Protein AF-A0A6A2EX85-F1 (afdb_monomer_lite)

pLDDT: mean 76.16, std 16.13, range [35.78, 94.38]

Foldseek 3Di:
DPDDVVVVVVVVVQLQQFQKKKWFAFPDCPPPPPPDRIDIDGFGNVLVVVPCSSVVVSVCCDVPVCFPGTQKMWMARSPVRHTDAIWGDPPPGGDGDD

Secondary structure (DSSP, 8-state):
----HHHHHHHHHHHHH-SEEEEEEES--TTSPTT---EEEE--HHHHTTSTHHHHHHHHIIIIITTTTEEEEEEEETTT--EEEEEEE-SSSEEE--

Sequence (98 aa):
MKQNPNFIRQQQDYKAHAKFKLIIYFKDKAHLPEGMQHTTLFSCEYRDWKGDTGLYALKRLVTGRFKGTFLTALIYDNQTEVLLHKWVFNGVTDEKRV

Radius of gyration: 14.41 Å; chains: 1; bounding box: 36×26×41 Å

Structure (mmCIF, N/CA/C/O backbone):
data_AF-A0A6A2EX85-F1
#
_entry.id   AF-A0A6A2EX85-F1
#
loop_
_atom_site.group_PDB
_atom_site.id
_atom_site.type_symbol
_atom_site.label_atom_id
_atom_site.label_alt_id
_atom_site.label_comp_id
_atom_site.label_asym_id
_atom_site.label_entity_id
_atom_site.label_seq_id
_atom_site.pdbx_PDB_ins_code
_atom_site.Cartn_x
_atom_site.Cartn_y
_atom_site.Cartn_z
_atom_site.occupancy
_atom_site.B_iso_or_equiv
_atom_site.auth_seq_id
_atom_site.auth_comp_id
_atom_site.auth_asym_id
_atom_site.auth_atom_id
_atom_site.pdbx_PDB_model_num
ATOM 1 N N . MET A 1 1 ? 25.404 -5.632 11.253 1.00 35.78 1 MET A N 1
ATOM 2 C CA . MET A 1 1 ? 24.510 -4.720 12.004 1.00 35.78 1 MET A CA 1
ATOM 3 C C . MET A 1 1 ? 23.689 -5.551 12.983 1.00 35.78 1 MET A C 1
ATOM 5 O O . MET A 1 1 ? 22.942 -6.407 12.529 1.00 35.78 1 MET A O 1
ATOM 9 N N . LYS A 1 2 ? 23.860 -5.380 14.303 1.00 41.75 2 LYS A N 1
ATOM 10 C CA . LYS A 1 2 ? 23.015 -6.062 15.301 1.00 41.75 2 LYS A CA 1
ATOM 11 C C . LYS A 1 2 ? 21.630 -5.412 15.276 1.00 41.75 2 LYS A C 1
ATOM 13 O O . LYS A 1 2 ? 21.493 -4.263 15.682 1.00 41.75 2 LYS A O 1
ATOM 18 N N . GLN A 1 3 ? 20.630 -6.119 14.758 1.00 43.16 3 GLN A N 1
ATOM 19 C CA . GLN A 1 3 ? 19.243 -5.671 14.831 1.00 43.16 3 GLN A CA 1
ATOM 20 C C . GLN A 1 3 ? 18.791 -5.711 16.297 1.00 43.16 3 GLN A C 1
ATOM 22 O O . GLN A 1 3 ? 18.882 -6.748 16.950 1.00 43.16 3 GLN A O 1
ATOM 27 N N . ASN A 1 4 ? 18.371 -4.565 16.835 1.00 46.12 4 ASN A N 1
ATOM 28 C CA . ASN A 1 4 ? 17.924 -4.449 18.219 1.00 46.12 4 ASN A CA 1
ATOM 29 C C . ASN A 1 4 ? 16.575 -5.184 18.378 1.00 46.12 4 ASN A C 1
ATOM 31 O O . ASN A 1 4 ? 15.597 -4.774 17.746 1.00 46.12 4 ASN A O 1
ATOM 35 N N . PRO A 1 5 ? 16.485 -6.244 19.200 1.00 48.72 5 PRO A N 1
ATOM 36 C CA . PRO A 1 5 ? 15.270 -7.051 19.317 1.00 48.72 5 PRO A CA 1
ATOM 37 C C . PRO A 1 5 ? 14.065 -6.248 19.828 1.00 48.72 5 PRO A C 1
ATOM 39 O O . PRO A 1 5 ? 12.941 -6.512 19.412 1.00 48.72 5 PRO A O 1
ATOM 42 N N . ASN A 1 6 ? 14.285 -5.208 20.640 1.00 48.50 6 ASN A N 1
ATOM 43 C CA . ASN A 1 6 ? 13.212 -4.323 21.108 1.00 48.50 6 ASN A CA 1
ATOM 44 C C . ASN A 1 6 ? 12.639 -3.447 19.984 1.00 48.50 6 ASN A C 1
ATOM 46 O O . ASN A 1 6 ? 11.441 -3.183 19.955 1.00 48.50 6 ASN A O 1
ATOM 50 N N . PHE A 1 7 ? 13.480 -3.042 19.030 1.00 48.47 7 PHE A N 1
ATOM 51 C CA . PHE A 1 7 ? 13.051 -2.274 17.861 1.00 48.47 7 PHE A CA 1
ATOM 52 C C . PHE A 1 7 ? 12.227 -3.133 16.892 1.00 48.47 7 PHE A C 1
ATOM 54 O O . PHE A 1 7 ? 11.224 -2.671 16.355 1.00 48.47 7 PHE A O 1
ATOM 61 N N . ILE A 1 8 ? 12.610 -4.404 16.712 1.00 47.22 8 ILE A N 1
ATOM 62 C CA . ILE A 1 8 ? 11.849 -5.361 15.894 1.00 47.22 8 ILE A CA 1
ATOM 63 C C . ILE A 1 8 ? 10.475 -5.633 16.514 1.00 47.22 8 ILE A C 1
ATOM 65 O O . ILE A 1 8 ? 9.478 -5.629 15.795 1.00 47.22 8 ILE A O 1
ATOM 69 N N . ARG A 1 9 ? 10.410 -5.828 17.838 1.00 45.53 9 ARG A N 1
ATOM 70 C CA . ARG A 1 9 ? 9.155 -6.095 18.555 1.00 45.53 9 ARG A CA 1
ATOM 71 C C . ARG A 1 9 ? 8.175 -4.924 18.448 1.00 45.53 9 ARG A C 1
ATOM 73 O O . ARG A 1 9 ? 7.054 -5.113 17.998 1.00 45.53 9 ARG A O 1
ATOM 80 N N . GLN A 1 10 ? 8.644 -3.700 18.705 1.00 51.34 10 GLN A N 1
ATOM 81 C CA . GLN A 1 10 ? 7.828 -2.488 18.553 1.00 51.34 10 GLN A CA 1
ATOM 82 C C . GLN A 1 10 ? 7.348 -2.268 17.111 1.00 51.34 10 GLN A C 1
ATOM 84 O O . GLN A 1 10 ? 6.218 -1.836 16.904 1.00 51.34 10 GLN A O 1
ATOM 89 N N . GLN A 1 11 ? 8.172 -2.592 16.105 1.00 49.91 11 GLN A N 1
ATOM 90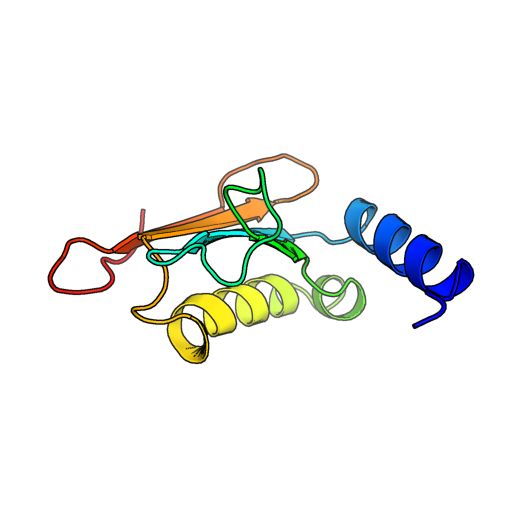 C CA . GLN A 1 11 ? 7.745 -2.550 14.703 1.00 49.91 11 GLN A CA 1
ATOM 91 C C . GLN A 1 11 ? 6.717 -3.622 14.343 1.00 49.91 11 GLN A C 1
ATOM 93 O O . GLN A 1 11 ? 5.992 -3.421 13.375 1.00 49.91 11 GLN A O 1
ATOM 98 N N . GLN A 1 12 ? 6.687 -4.766 15.030 1.00 52.41 12 GLN A N 1
ATOM 99 C CA . GLN A 1 12 ? 5.685 -5.809 14.805 1.00 52.41 12 GLN A CA 1
ATOM 100 C C . GLN A 1 12 ? 4.356 -5.460 15.480 1.00 52.41 12 GLN A C 1
ATOM 102 O O . GLN A 1 12 ? 3.323 -5.586 14.828 1.00 52.41 12 GLN A O 1
ATOM 107 N N . ASP A 1 13 ? 4.385 -4.931 16.704 1.00 56.09 13 ASP A N 1
ATOM 108 C CA . ASP A 1 13 ? 3.180 -4.513 17.433 1.00 56.09 13 ASP A CA 1
ATOM 109 C C . ASP A 1 13 ? 2.462 -3.347 16.725 1.00 56.09 13 ASP A C 1
ATOM 111 O O . ASP A 1 13 ? 1.240 -3.368 16.572 1.00 56.09 13 ASP A O 1
ATOM 115 N N . TYR A 1 14 ? 3.220 -2.402 16.148 1.00 56.88 14 TYR A N 1
ATOM 116 C CA . TYR A 1 14 ? 2.670 -1.294 15.346 1.00 56.88 14 TYR A CA 1
ATOM 117 C C . TYR A 1 14 ? 1.839 -1.757 14.134 1.00 56.88 14 TYR A C 1
ATOM 119 O O . TYR A 1 14 ? 0.982 -1.028 13.633 1.00 56.88 14 TYR A O 1
ATOM 127 N N . LYS A 1 15 ? 2.096 -2.969 13.618 1.00 65.38 15 LYS A N 1
ATOM 128 C CA . LYS A 1 15 ? 1.386 -3.508 12.444 1.00 65.38 15 LYS A CA 1
ATOM 129 C C . LYS A 1 15 ? -0.033 -3.951 12.778 1.00 65.38 15 LYS A C 1
ATOM 131 O O . LYS A 1 15 ? -0.877 -3.928 11.888 1.00 65.38 15 LYS A O 1
ATOM 136 N N . ALA A 1 16 ? -0.290 -4.370 14.017 1.00 65.12 16 ALA A N 1
ATOM 137 C CA . ALA A 1 16 ? -1.598 -4.875 14.432 1.00 65.12 16 ALA A CA 1
ATOM 138 C C . ALA A 1 16 ? -2.602 -3.744 14.711 1.00 65.12 16 ALA A C 1
ATOM 140 O O . ALA A 1 16 ? -3.806 -3.926 14.539 1.00 65.12 16 ALA A O 1
ATOM 141 N N . HIS A 1 17 ? -2.112 -2.571 15.113 1.00 74.00 17 HIS A N 1
ATOM 142 C CA . HIS A 1 17 ? -2.953 -1.466 15.577 1.00 74.00 17 HIS A CA 1
ATOM 143 C C . HIS A 1 17 ? -3.103 -0.322 14.566 1.00 74.00 17 HIS A C 1
ATOM 145 O O . HIS A 1 17 ? -4.031 0.478 14.692 1.00 74.00 17 HIS A O 1
ATOM 151 N N . ALA A 1 18 ? -2.247 -0.247 13.542 1.00 83.62 18 ALA A N 1
ATOM 152 C CA . ALA A 1 18 ? -2.425 0.701 12.447 1.00 83.62 18 ALA A CA 1
ATOM 153 C C . ALA A 1 18 ? -3.774 0.488 11.745 1.00 83.62 18 ALA A C 1
ATOM 155 O O . ALA A 1 18 ? -4.125 -0.641 11.397 1.00 83.62 18 ALA A O 1
ATOM 156 N N . LYS A 1 19 ? -4.511 1.574 11.486 1.00 88.31 19 LYS A N 1
ATOM 157 C CA . LYS A 1 19 ? -5.830 1.509 10.839 1.00 88.31 19 LYS A CA 1
ATOM 158 C C . LYS A 1 19 ? -5.735 1.182 9.352 1.00 88.31 19 LYS A C 1
ATOM 160 O O . LYS A 1 19 ? -6.613 0.520 8.812 1.00 88.31 19 LYS A O 1
ATOM 165 N N . PHE A 1 20 ? -4.671 1.617 8.679 1.00 89.69 20 PHE A N 1
ATOM 166 C CA . PHE A 1 20 ? -4.512 1.459 7.237 1.00 89.69 20 PHE A CA 1
ATOM 167 C C . PHE A 1 20 ? -3.196 0.758 6.891 1.00 89.69 20 PHE A C 1
ATOM 169 O O . PHE A 1 20 ? -2.146 1.052 7.469 1.00 89.69 20 PHE A O 1
ATOM 176 N N . LYS A 1 21 ? -3.230 -0.123 5.887 1.00 92.31 21 LYS A N 1
ATOM 177 C CA . LYS A 1 21 ? -2.032 -0.734 5.287 1.00 92.31 21 LYS A CA 1
ATOM 178 C C . LYS A 1 21 ? -1.932 -0.381 3.807 1.00 92.31 21 LYS A C 1
ATOM 180 O O . LYS A 1 21 ? -2.932 -0.378 3.098 1.00 92.31 21 LYS A O 1
ATOM 185 N N . LEU A 1 22 ? -0.724 -0.088 3.341 1.00 92.38 22 LEU A N 1
ATOM 186 C CA . LEU A 1 22 ? -0.367 0.172 1.949 1.00 92.38 22 LEU A CA 1
ATOM 187 C C . LEU A 1 22 ? 0.521 -0.966 1.447 1.00 92.38 22 LEU A C 1
ATOM 189 O O . LEU A 1 22 ? 1.609 -1.169 1.974 1.00 92.38 22 LEU A O 1
ATOM 193 N N . ILE A 1 23 ? 0.080 -1.664 0.407 1.00 92.62 23 ILE A N 1
ATOM 194 C CA . ILE A 1 23 ? 0.836 -2.707 -0.288 1.00 92.62 23 ILE A CA 1
ATOM 195 C C . ILE A 1 23 ? 1.304 -2.150 -1.632 1.00 92.62 23 ILE A C 1
ATOM 197 O O . ILE A 1 23 ? 0.490 -1.644 -2.405 1.00 92.62 23 ILE A O 1
ATOM 201 N N . ILE A 1 24 ? 2.604 -2.234 -1.916 1.00 91.25 24 ILE A N 1
ATOM 202 C CA . ILE A 1 24 ? 3.210 -1.720 -3.150 1.00 91.25 24 ILE A CA 1
ATOM 203 C C . ILE A 1 24 ? 3.945 -2.840 -3.876 1.00 91.25 24 ILE A C 1
ATOM 205 O O . ILE A 1 24 ? 4.888 -3.428 -3.346 1.00 91.25 24 ILE A O 1
ATOM 209 N N . TYR A 1 25 ? 3.551 -3.068 -5.121 1.00 91.12 25 TYR A N 1
ATOM 210 C CA . TYR A 1 25 ? 4.250 -3.907 -6.084 1.00 91.12 25 TYR A CA 1
ATOM 211 C C . TYR A 1 25 ? 5.105 -3.000 -6.963 1.00 91.12 25 TYR A C 1
ATOM 213 O O . TYR A 1 25 ? 4.568 -2.206 -7.737 1.00 91.12 25 TYR A O 1
ATOM 221 N N . PHE A 1 26 ? 6.427 -3.086 -6.833 1.00 87.38 26 PHE A N 1
ATOM 222 C CA . PHE A 1 26 ? 7.357 -2.269 -7.612 1.00 87.38 26 PHE A CA 1
ATOM 223 C C . PHE A 1 26 ? 7.620 -2.851 -9.004 1.00 87.38 26 PHE A C 1
ATOM 225 O O . PHE A 1 26 ? 7.546 -4.064 -9.200 1.00 87.38 26 PHE A O 1
ATOM 232 N N . LYS A 1 27 ? 7.934 -1.975 -9.968 1.00 85.88 27 LYS A N 1
ATOM 233 C CA . LYS A 1 27 ? 8.384 -2.378 -11.314 1.00 85.88 27 LYS A CA 1
ATOM 234 C C . LYS A 1 27 ? 9.706 -3.131 -11.247 1.00 85.88 27 LYS A C 1
ATOM 236 O O . LYS A 1 27 ? 9.848 -4.190 -11.846 1.00 85.88 27 LYS A O 1
ATOM 241 N N . ASP A 1 28 ? 10.640 -2.573 -10.486 1.00 82.00 28 ASP A N 1
ATOM 242 C CA . ASP A 1 28 ? 11.931 -3.175 -10.194 1.00 82.00 28 ASP A CA 1
ATOM 243 C C . ASP A 1 28 ? 11.929 -3.731 -8.768 1.00 82.00 28 ASP A C 1
ATOM 245 O O . ASP A 1 28 ? 11.560 -3.038 -7.819 1.00 82.00 28 ASP A O 1
ATOM 249 N N . LYS A 1 29 ? 12.340 -4.990 -8.628 1.00 78.19 29 LYS A N 1
ATOM 250 C CA . LYS A 1 29 ? 12.395 -5.719 -7.358 1.00 78.19 29 LYS A CA 1
ATOM 251 C C . LYS A 1 29 ? 13.810 -5.789 -6.784 1.00 78.19 29 LYS A C 1
ATOM 253 O O . LYS A 1 29 ? 13.974 -6.370 -5.721 1.00 78.19 29 LYS A O 1
ATOM 258 N N . ALA A 1 30 ? 14.815 -5.187 -7.426 1.00 78.62 30 ALA A N 1
ATOM 259 C CA . ALA A 1 30 ? 16.218 -5.261 -7.002 1.00 78.62 30 ALA A CA 1
ATOM 260 C C . ALA A 1 30 ? 16.471 -4.753 -5.569 1.00 78.62 30 AL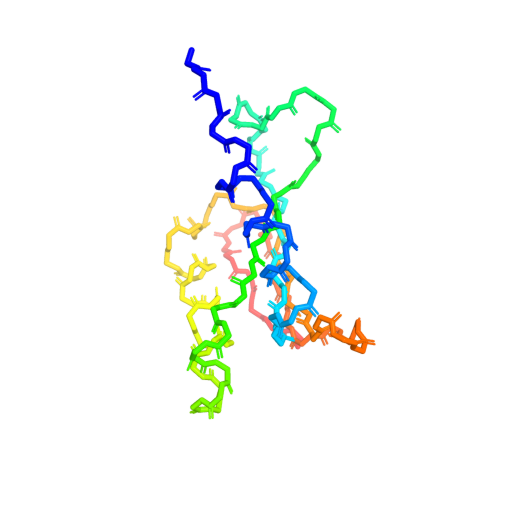A A C 1
ATOM 262 O O . ALA A 1 30 ? 17.442 -5.144 -4.931 1.00 78.62 30 ALA A O 1
ATOM 263 N N . HIS A 1 31 ? 15.595 -3.888 -5.051 1.00 74.69 31 HIS A N 1
ATOM 264 C CA . HIS A 1 31 ? 15.666 -3.363 -3.686 1.00 74.69 31 HIS A CA 1
ATOM 265 C C . HIS A 1 31 ? 14.870 -4.190 -2.661 1.00 74.69 31 HIS A C 1
ATOM 267 O O . HIS A 1 31 ? 14.868 -3.849 -1.476 1.00 74.69 31 HIS A O 1
ATOM 273 N N . LEU A 1 32 ? 14.155 -5.229 -3.099 1.00 74.31 32 LEU A N 1
ATOM 274 C CA . LEU A 1 32 ? 13.400 -6.120 -2.226 1.00 74.31 32 LEU A CA 1
ATOM 275 C C . LEU A 1 32 ? 14.263 -7.323 -1.824 1.00 74.31 32 LEU A C 1
ATOM 277 O O . LEU A 1 32 ? 15.051 -7.808 -2.635 1.00 74.31 32 LEU A O 1
ATOM 281 N N . PRO A 1 33 ? 14.108 -7.834 -0.590 1.00 76.38 33 PRO A N 1
ATOM 282 C CA . PRO A 1 33 ? 14.709 -9.102 -0.201 1.00 76.38 33 PRO A CA 1
ATOM 283 C C . PRO A 1 33 ? 14.285 -10.239 -1.137 1.00 76.38 33 PRO A C 1
ATOM 285 O O . PRO A 1 33 ? 13.164 -10.253 -1.654 1.00 76.38 33 PRO A O 1
ATOM 288 N N . GLU A 1 34 ? 15.170 -11.217 -1.312 1.00 71.56 34 GLU A N 1
ATOM 289 C CA . GLU A 1 34 ? 14.906 -12.400 -2.127 1.00 71.56 34 GLU A CA 1
ATOM 290 C C . GLU A 1 34 ? 13.626 -13.122 -1.659 1.00 71.56 34 GLU A C 1
ATOM 292 O O . GLU A 1 34 ? 13.397 -13.313 -0.464 1.00 71.56 34 GLU A O 1
ATOM 297 N N . GLY A 1 35 ? 12.746 -13.459 -2.607 1.00 73.75 35 GLY A N 1
ATOM 298 C CA . GLY A 1 35 ? 11.433 -14.061 -2.338 1.00 73.75 35 GLY A CA 1
ATOM 299 C C . GLY A 1 35 ? 10.300 -13.072 -2.020 1.00 73.75 35 GLY A C 1
ATOM 300 O O . GLY A 1 35 ? 9.135 -13.471 -2.009 1.00 73.75 35 GLY A O 1
ATOM 301 N N . MET A 1 36 ? 10.585 -11.779 -1.821 1.00 75.69 36 MET A N 1
ATOM 302 C CA . MET A 1 36 ? 9.558 -10.774 -1.530 1.00 75.69 36 MET A CA 1
ATOM 303 C C . MET A 1 36 ? 9.014 -10.135 -2.817 1.00 75.69 36 MET A C 1
ATOM 305 O O . MET A 1 36 ? 9.760 -9.629 -3.652 1.00 75.69 36 MET A O 1
ATOM 309 N N . GLN A 1 37 ? 7.688 -10.143 -2.992 1.00 76.44 37 GLN A N 1
ATOM 310 C CA . GLN A 1 37 ? 7.046 -9.604 -4.204 1.00 76.44 37 GLN A CA 1
ATOM 311 C C . GLN A 1 37 ? 6.527 -8.168 -4.055 1.00 76.44 37 GLN A C 1
ATOM 313 O O . GLN A 1 37 ? 6.234 -7.521 -5.061 1.00 76.44 37 GLN A O 1
ATOM 318 N N . HIS A 1 38 ? 6.380 -7.686 -2.820 1.00 86.31 38 HIS A N 1
ATOM 319 C CA . HIS A 1 38 ? 5.790 -6.392 -2.496 1.00 86.31 38 HIS A CA 1
ATOM 320 C C . HIS A 1 38 ? 6.333 -5.852 -1.171 1.00 86.31 38 HIS A C 1
ATOM 322 O O . HIS A 1 38 ? 6.796 -6.612 -0.321 1.00 86.31 38 HIS A O 1
ATOM 328 N N . THR A 1 39 ? 6.201 -4.542 -0.978 1.00 88.19 39 THR A N 1
ATOM 329 C CA . THR A 1 39 ? 6.447 -3.879 0.307 1.00 88.19 39 THR A CA 1
ATOM 330 C C . THR A 1 39 ? 5.124 -3.512 0.954 1.00 88.19 39 THR A C 1
ATOM 332 O O . THR A 1 39 ? 4.260 -2.928 0.300 1.00 88.19 39 THR A O 1
ATOM 335 N N . THR A 1 40 ? 5.001 -3.781 2.253 1.00 88.88 40 THR A N 1
ATOM 336 C CA . THR A 1 40 ? 3.852 -3.356 3.058 1.00 88.88 40 THR A CA 1
ATOM 337 C C . THR A 1 40 ? 4.273 -2.262 4.030 1.00 88.88 40 THR A C 1
ATOM 339 O O . THR A 1 40 ? 5.216 -2.429 4.803 1.00 88.88 40 THR A O 1
ATOM 342 N N . LEU A 1 41 ? 3.562 -1.140 3.991 1.00 89.31 41 LEU A N 1
ATOM 343 C CA . LEU A 1 41 ? 3.702 -0.009 4.901 1.00 89.31 41 LEU A CA 1
ATOM 344 C C . LEU A 1 41 ? 2.403 0.167 5.685 1.00 89.31 41 LEU A C 1
ATOM 346 O O . LEU A 1 41 ? 1.326 -0.121 5.174 1.00 89.31 41 LEU A O 1
ATOM 350 N N . PHE A 1 42 ? 2.494 0.680 6.904 1.00 88.75 42 PHE A N 1
ATOM 351 C CA . PHE A 1 42 ? 1.342 0.900 7.776 1.00 88.75 42 PHE A CA 1
ATOM 352 C C . PHE A 1 42 ? 1.198 2.389 8.083 1.00 88.75 42 PHE A C 1
ATOM 354 O O . PHE A 1 42 ? 2.192 3.124 8.104 1.00 88.75 42 PHE A O 1
ATOM 361 N N . SER A 1 43 ? -0.033 2.854 8.291 1.00 86.00 43 SER A N 1
ATOM 362 C CA . SER A 1 43 ? -0.261 4.181 8.857 1.00 86.00 43 SER A CA 1
ATOM 363 C C . SER A 1 43 ? 0.282 4.248 10.288 1.00 86.00 43 SER A C 1
ATOM 365 O O . SER A 1 43 ? 0.341 3.252 11.002 1.00 86.00 43 SER A O 1
ATOM 367 N N . CYS A 1 44 ? 0.726 5.430 10.718 1.00 79.06 44 CYS A N 1
ATOM 368 C CA . CYS A 1 44 ? 1.117 5.621 12.113 1.00 79.06 44 CYS A CA 1
ATOM 369 C C . CYS A 1 44 ? -0.137 5.770 12.982 1.00 79.06 44 CYS A C 1
ATOM 371 O O . CYS A 1 44 ? -0.904 6.701 12.742 1.00 79.06 44 CYS A O 1
ATOM 373 N N . GLU A 1 45 ? -0.276 4.962 14.034 1.00 65.62 45 GLU A N 1
ATOM 374 C CA . GLU A 1 45 ? -1.422 4.969 14.964 1.00 65.62 45 GLU A CA 1
ATOM 375 C C . GLU A 1 45 ? -1.793 6.370 15.474 1.00 65.62 45 GLU A C 1
ATOM 377 O O . GLU A 1 45 ? -2.955 6.772 15.434 1.00 65.62 45 GLU A O 1
ATOM 382 N N . TYR A 1 46 ? -0.795 7.180 15.848 1.00 66.50 46 TYR A N 1
ATOM 383 C CA . TYR A 1 46 ? -1.012 8.568 16.279 1.00 66.50 46 TYR A CA 1
ATOM 384 C C . TYR A 1 46 ? -1.748 9.428 15.233 1.00 66.50 46 TYR A C 1
ATOM 386 O O . TYR A 1 46 ? -2.493 10.347 15.573 1.00 66.50 46 TYR A O 1
ATOM 394 N N . ARG A 1 47 ? -1.528 9.161 13.941 1.00 63.81 47 ARG A N 1
ATOM 395 C CA . ARG A 1 47 ? -2.194 9.867 12.837 1.00 63.81 47 ARG A CA 1
ATOM 396 C C . ARG A 1 47 ? -3.587 9.311 12.554 1.00 63.81 47 ARG A C 1
ATOM 398 O O . ARG A 1 47 ? -4.407 10.058 12.032 1.00 63.81 47 ARG A O 1
ATOM 405 N N . ASP A 1 48 ? -3.851 8.061 12.913 1.00 66.25 48 ASP A N 1
ATOM 406 C CA . ASP A 1 48 ? -5.157 7.421 12.743 1.00 66.25 48 ASP A CA 1
ATOM 407 C C . ASP A 1 48 ? -6.153 7.884 13.818 1.00 66.25 48 ASP A C 1
ATOM 409 O O . ASP A 1 48 ? -7.331 8.086 13.531 1.00 66.25 48 ASP A O 1
ATOM 413 N N . TRP A 1 49 ? -5.679 8.163 15.040 1.00 65.62 49 TRP A N 1
ATOM 414 C CA . TRP A 1 49 ? -6.503 8.761 16.103 1.00 65.62 49 TRP A CA 1
ATOM 415 C C . TRP A 1 49 ? -6.965 10.188 15.788 1.00 65.62 49 TRP A C 1
ATOM 417 O O . TRP A 1 49 ? -7.984 10.639 16.304 1.00 65.62 49 TRP A O 1
ATOM 427 N N . LYS A 1 50 ? -6.252 10.899 14.907 1.00 67.19 50 LYS A N 1
ATOM 428 C CA . LYS A 1 50 ? -6.639 12.232 14.415 1.00 67.19 50 LYS A CA 1
ATOM 429 C C . LYS A 1 50 ? -7.546 12.181 13.173 1.00 67.19 50 LYS A C 1
ATOM 431 O O . LYS A 1 50 ? -7.665 13.183 12.470 1.00 67.19 50 LYS A O 1
ATOM 436 N N . GLY A 1 51 ? -8.151 11.030 12.870 1.00 70.56 51 GLY A N 1
ATOM 437 C CA . GLY A 1 51 ? -8.997 10.817 11.691 1.00 70.56 51 GLY A CA 1
ATOM 438 C C . GLY A 1 51 ? -8.211 10.278 10.491 1.00 70.56 51 GLY A C 1
ATOM 439 O O . GLY A 1 51 ? -7.294 9.477 10.638 1.00 70.56 51 GLY A O 1
ATOM 440 N N . ASP A 1 52 ? -8.527 10.733 9.277 1.00 73.56 52 ASP A N 1
ATOM 441 C CA . ASP A 1 52 ? -7.974 10.158 8.035 1.00 73.56 52 ASP A CA 1
ATOM 442 C C . ASP A 1 52 ? -6.550 10.635 7.683 1.00 73.56 52 ASP A C 1
ATOM 444 O O . ASP A 1 52 ? -6.090 10.523 6.540 1.00 73.56 52 ASP A O 1
ATOM 448 N N . THR A 1 53 ? -5.804 11.160 8.658 1.00 81.94 53 THR A N 1
ATOM 449 C CA . THR A 1 53 ? -4.448 11.685 8.431 1.00 81.94 53 THR A CA 1
ATOM 450 C C . THR A 1 53 ? -3.469 10.567 8.056 1.00 81.94 53 THR A C 1
ATOM 452 O O . THR A 1 53 ? -2.573 10.778 7.231 1.00 81.94 53 THR A O 1
ATOM 455 N N . GLY A 1 54 ? -3.646 9.360 8.607 1.00 84.56 54 GLY A N 1
ATOM 456 C CA . GLY A 1 54 ? -2.872 8.180 8.213 1.00 84.56 54 GLY A CA 1
ATOM 457 C C . GLY A 1 54 ? -3.132 7.765 6.765 1.00 84.56 54 GLY A C 1
ATOM 458 O O . GLY A 1 54 ? -2.189 7.624 5.985 1.00 84.56 54 GLY A O 1
ATOM 459 N N . LEU A 1 55 ? -4.406 7.693 6.367 1.00 88.38 55 LEU A N 1
ATOM 460 C CA . LEU A 1 55 ? -4.818 7.414 4.990 1.00 88.38 55 LEU A CA 1
ATOM 461 C C . LEU A 1 55 ? -4.263 8.453 4.004 1.00 88.38 55 LEU A C 1
ATOM 463 O O . LEU A 1 55 ? -3.763 8.104 2.931 1.00 88.38 55 LEU A O 1
ATOM 467 N N . TYR A 1 56 ? -4.310 9.736 4.367 1.00 88.88 56 TYR A N 1
ATOM 468 C CA . TYR A 1 56 ? -3.736 10.816 3.565 1.00 88.88 56 TYR A CA 1
ATOM 469 C C . TYR A 1 56 ? -2.213 10.688 3.413 1.00 88.88 56 TYR A C 1
ATOM 471 O O . TYR A 1 56 ? -1.680 10.874 2.316 1.00 88.88 56 TYR A O 1
ATOM 479 N N . ALA A 1 57 ? -1.501 10.326 4.482 1.00 88.75 57 ALA A N 1
ATOM 480 C CA . ALA A 1 57 ? -0.058 10.119 4.426 1.00 88.75 57 ALA A CA 1
ATOM 481 C C . ALA A 1 57 ? 0.319 8.961 3.485 1.00 88.75 57 ALA A C 1
ATOM 483 O O . ALA A 1 57 ? 1.225 9.120 2.665 1.00 88.75 57 ALA A O 1
ATOM 484 N N . LEU A 1 58 ? -0.410 7.840 3.542 1.00 91.00 58 LEU A N 1
ATOM 485 C CA . LEU A 1 58 ? -0.202 6.709 2.633 1.00 91.00 58 LEU A CA 1
ATOM 486 C C . LEU A 1 58 ? -0.475 7.101 1.173 1.00 91.00 58 LEU A C 1
ATOM 488 O O . LEU A 1 58 ? 0.349 6.826 0.302 1.00 91.00 58 LEU A O 1
ATOM 492 N N . LYS A 1 59 ? -1.561 7.839 0.904 1.00 90.81 59 LYS A N 1
ATOM 493 C CA . LYS A 1 59 ? -1.849 8.399 -0.431 1.00 90.81 59 LYS A CA 1
ATOM 494 C C . LYS A 1 59 ? -0.693 9.251 -0.956 1.00 90.81 59 LYS A C 1
ATOM 496 O O . LYS A 1 59 ? -0.274 9.066 -2.096 1.00 90.81 59 LYS A O 1
ATOM 501 N N . ARG A 1 60 ? -0.145 10.153 -0.129 1.00 90.19 60 ARG A N 1
ATOM 502 C CA . ARG A 1 60 ? 0.984 11.017 -0.520 1.00 90.19 60 ARG A CA 1
ATOM 503 C C . ARG A 1 60 ? 2.254 10.237 -0.842 1.00 90.19 60 ARG A C 1
ATOM 505 O O . ARG A 1 60 ? 3.023 10.686 -1.690 1.00 90.19 60 ARG A O 1
ATOM 512 N N . LEU A 1 61 ? 2.490 9.099 -0.189 1.00 89.81 61 LEU A N 1
ATOM 513 C CA . LEU A 1 61 ? 3.614 8.231 -0.538 1.00 89.81 61 LEU A CA 1
ATOM 514 C C . LEU A 1 61 ? 3.446 7.672 -1.951 1.00 89.81 61 LEU A C 1
ATOM 516 O O . LEU A 1 61 ? 4.383 7.767 -2.739 1.00 89.81 61 LEU A O 1
ATOM 520 N N . VAL A 1 62 ? 2.256 7.168 -2.289 1.00 89.19 62 VAL A N 1
ATOM 521 C CA . VAL A 1 62 ? 1.968 6.615 -3.621 1.00 89.19 62 VAL A CA 1
ATOM 522 C C . VAL A 1 62 ? 2.058 7.695 -4.700 1.00 89.19 62 VAL A C 1
ATOM 524 O O . VAL A 1 62 ? 2.797 7.542 -5.663 1.00 89.19 62 VAL A O 1
ATOM 527 N N . THR A 1 63 ? 1.37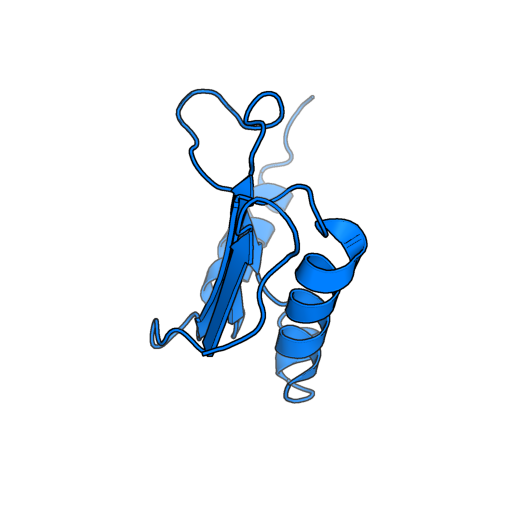3 8.828 -4.529 1.00 87.69 63 THR A N 1
ATOM 528 C CA . THR A 1 63 ? 1.314 9.876 -5.566 1.00 87.69 63 THR A CA 1
ATOM 529 C C . THR A 1 63 ? 2.543 10.786 -5.615 1.00 87.69 63 THR A C 1
ATOM 531 O O . THR A 1 63 ? 2.628 11.643 -6.491 1.00 87.69 63 THR A O 1
ATOM 534 N N . GLY A 1 64 ? 3.453 10.664 -4.647 1.00 86.81 64 GLY A N 1
ATOM 535 C CA . GLY A 1 64 ? 4.667 11.468 -4.533 1.00 86.81 64 GLY A CA 1
ATOM 536 C C . GLY A 1 64 ? 5.913 10.598 -4.600 1.00 86.81 64 GLY A C 1
ATOM 537 O O . GLY A 1 64 ? 6.496 10.433 -5.664 1.00 86.81 64 GLY A O 1
ATOM 538 N N . ARG A 1 65 ? 6.312 10.031 -3.455 1.00 85.12 65 ARG A N 1
ATOM 539 C CA . ARG A 1 65 ? 7.579 9.293 -3.302 1.00 85.12 65 ARG A CA 1
ATOM 540 C C . ARG A 1 65 ? 7.716 8.104 -4.256 1.00 85.12 65 ARG A C 1
ATOM 542 O O . ARG A 1 65 ? 8.813 7.851 -4.737 1.00 85.12 65 ARG A O 1
ATOM 549 N N . PHE A 1 66 ? 6.635 7.365 -4.482 1.00 85.69 66 PHE A N 1
ATOM 550 C CA . PHE A 1 66 ? 6.640 6.149 -5.299 1.00 85.69 66 PHE A CA 1
ATOM 551 C C . PHE A 1 66 ? 6.033 6.353 -6.689 1.00 85.69 66 PHE A C 1
ATOM 553 O O . PHE A 1 66 ? 5.875 5.395 -7.442 1.00 85.69 66 PHE A O 1
ATOM 560 N N . LYS A 1 67 ? 5.698 7.592 -7.053 1.00 84.62 67 LYS A N 1
ATOM 561 C CA . LYS A 1 67 ? 5.103 7.900 -8.351 1.00 84.62 67 LYS A CA 1
ATOM 562 C C . LYS A 1 67 ? 5.986 7.363 -9.484 1.00 84.62 67 LYS A C 1
ATOM 564 O O . LYS A 1 67 ? 7.194 7.592 -9.482 1.00 84.62 67 LYS A O 1
ATOM 569 N N . GLY A 1 68 ? 5.396 6.638 -10.432 1.00 82.00 68 GLY A N 1
ATOM 570 C CA . GLY A 1 68 ? 6.114 6.040 -11.557 1.00 82.00 68 GLY A CA 1
ATOM 571 C C . GLY A 1 68 ? 7.055 4.873 -11.224 1.00 82.00 68 GLY A C 1
ATOM 572 O O . GLY A 1 68 ? 7.607 4.291 -12.160 1.00 82.00 68 GLY A O 1
ATOM 573 N N . THR A 1 69 ? 7.230 4.479 -9.956 1.00 84.44 69 THR A N 1
ATOM 574 C CA . THR A 1 69 ? 8.103 3.350 -9.572 1.00 84.44 69 THR A CA 1
ATOM 575 C C . THR A 1 69 ? 7.334 2.065 -9.263 1.00 84.44 69 THR A C 1
ATOM 577 O O . THR A 1 69 ? 7.898 0.971 -9.350 1.00 84.44 69 THR A O 1
ATOM 580 N N . PHE A 1 70 ? 6.039 2.165 -8.953 1.00 85.38 70 PHE A N 1
ATOM 581 C CA . PHE A 1 70 ? 5.173 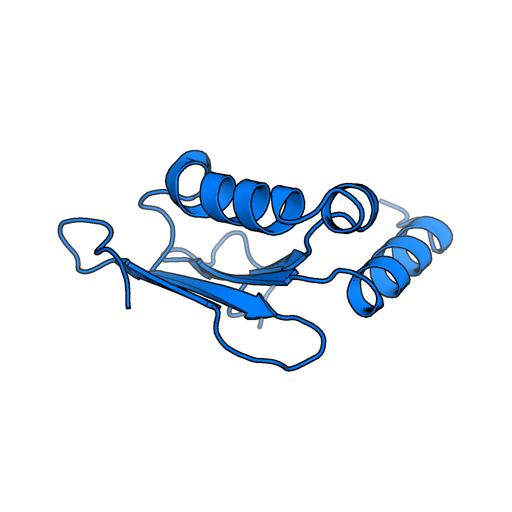1.008 -8.724 1.00 85.38 70 PHE A CA 1
ATOM 582 C C . PHE A 1 70 ? 4.488 0.517 -10.008 1.00 85.38 70 PHE A C 1
ATOM 584 O O . PHE A 1 70 ? 4.221 1.291 -10.922 1.00 85.38 70 PHE A O 1
ATOM 591 N N . LEU A 1 71 ? 4.200 -0.785 -10.065 1.00 88.44 71 LEU A N 1
ATOM 592 C CA . LEU A 1 71 ? 3.211 -1.383 -10.967 1.00 88.44 71 LEU A CA 1
ATOM 593 C C . LEU A 1 71 ? 1.811 -1.239 -10.379 1.00 88.44 71 LEU A C 1
ATOM 595 O O . LEU A 1 71 ? 0.901 -0.778 -11.056 1.00 88.44 71 LEU A O 1
ATOM 599 N N . THR A 1 72 ? 1.664 -1.583 -9.099 1.00 90.81 72 THR A N 1
ATOM 600 C CA . THR A 1 72 ? 0.383 -1.530 -8.393 1.00 90.81 72 THR A CA 1
ATOM 601 C C . THR A 1 72 ? 0.603 -1.056 -6.963 1.00 90.81 72 THR A C 1
ATOM 603 O O . THR A 1 72 ? 1.512 -1.535 -6.288 1.00 90.81 72 THR A O 1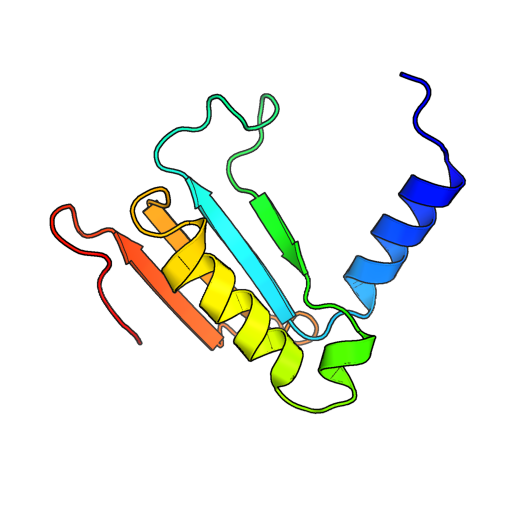
ATOM 606 N N . ALA A 1 73 ? -0.245 -0.156 -6.476 1.00 92.50 73 ALA A N 1
ATOM 607 C CA . ALA A 1 73 ? -0.293 0.240 -5.073 1.00 92.50 73 ALA A CA 1
ATOM 608 C C . ALA A 1 73 ? -1.729 0.133 -4.546 1.00 92.50 73 ALA A C 1
ATOM 610 O O . ALA A 1 73 ? -2.666 0.590 -5.201 1.00 92.50 73 ALA A O 1
ATOM 611 N N . LEU A 1 74 ? -1.904 -0.472 -3.373 1.00 94.38 74 LEU A N 1
ATOM 612 C CA . LEU A 1 74 ? -3.204 -0.786 -2.780 1.00 94.38 74 LEU A CA 1
ATOM 613 C C . LEU A 1 74 ? -3.232 -0.305 -1.335 1.00 94.38 74 LEU A C 1
ATOM 615 O O . LEU A 1 74 ? -2.340 -0.650 -0.567 1.00 94.38 74 LEU A O 1
ATOM 619 N N . ILE A 1 75 ? -4.247 0.465 -0.952 1.00 93.00 75 ILE A N 1
ATOM 620 C CA . ILE A 1 75 ? -4.484 0.820 0.448 1.00 93.00 75 ILE A CA 1
ATOM 621 C C . ILE A 1 75 ? -5.719 0.081 0.933 1.00 93.00 75 ILE A C 1
ATOM 623 O O . ILE A 1 75 ? -6.778 0.193 0.318 1.00 93.00 75 ILE A O 1
ATOM 627 N N . TYR A 1 76 ? -5.578 -0.605 2.057 1.00 92.88 76 TYR A N 1
ATOM 628 C CA . TYR A 1 76 ? -6.650 -1.307 2.745 1.00 92.88 76 TYR A CA 1
ATOM 629 C C . TYR A 1 76 ? -6.906 -0.687 4.113 1.00 92.88 76 TYR A C 1
ATOM 631 O O . TYR A 1 76 ? -5.990 -0.140 4.738 1.00 92.88 76 TYR A O 1
ATOM 639 N N . ASP A 1 77 ? -8.131 -0.844 4.599 1.00 90.44 77 ASP A N 1
ATOM 640 C CA . ASP A 1 77 ? -8.382 -0.874 6.033 1.00 90.44 77 ASP A CA 1
ATOM 641 C C . ASP A 1 77 ? -7.735 -2.151 6.595 1.00 90.44 77 ASP A C 1
ATOM 643 O O . ASP A 1 77 ? -7.950 -3.256 6.096 1.00 90.44 77 ASP A O 1
ATOM 647 N N . ASN A 1 78 ? -6.845 -1.995 7.568 1.00 89.00 78 ASN A N 1
ATOM 648 C CA . ASN A 1 78 ? -6.005 -3.082 8.059 1.00 89.00 78 ASN A CA 1
ATOM 649 C C . ASN A 1 78 ? -6.780 -4.070 8.943 1.00 89.00 78 ASN A C 1
ATOM 651 O O . ASN A 1 78 ? -6.369 -5.220 9.052 1.00 89.00 78 ASN A O 1
ATOM 655 N N . GLN A 1 79 ? -7.886 -3.632 9.554 1.00 84.69 79 GLN A N 1
ATOM 656 C CA . GLN A 1 79 ? -8.688 -4.448 10.469 1.00 84.69 79 GLN A CA 1
ATOM 657 C C . GLN A 1 79 ? -9.754 -5.251 9.725 1.00 84.69 79 GLN A C 1
ATOM 659 O O . GLN A 1 79 ? -9.987 -6.414 10.034 1.00 84.69 79 GLN A O 1
ATOM 664 N N . THR A 1 80 ? -10.399 -4.624 8.742 1.00 89.19 80 THR A N 1
ATOM 665 C CA . THR A 1 80 ? -11.497 -5.224 7.965 1.00 89.19 80 THR A CA 1
ATOM 666 C C . THR A 1 80 ? -11.050 -5.810 6.628 1.00 89.19 80 THR A C 1
ATOM 668 O O . THR A 1 80 ? -11.837 -6.465 5.954 1.00 89.19 80 THR A O 1
ATOM 671 N N . GLU A 1 81 ? -9.805 -5.549 6.221 1.00 87.94 81 GLU A N 1
ATOM 672 C CA . GLU A 1 81 ? -9.232 -5.922 4.921 1.00 87.94 81 GLU A CA 1
ATOM 673 C C . GLU A 1 81 ? -9.978 -5.361 3.699 1.00 87.94 81 GLU A C 1
ATOM 675 O O . GLU A 1 81 ? -9.746 -5.780 2.564 1.00 87.94 81 GLU A O 1
ATOM 680 N N . VAL A 1 82 ? -10.835 -4.358 3.900 1.00 92.31 82 VAL A N 1
ATOM 681 C CA . VAL A 1 82 ? -11.531 -3.669 2.812 1.00 92.31 82 VAL A CA 1
ATOM 682 C C . VAL A 1 82 ? -10.532 -2.855 1.995 1.00 92.31 82 VAL A C 1
ATOM 684 O O . VAL A 1 82 ? -9.775 -2.046 2.535 1.00 92.31 82 VAL A O 1
ATOM 687 N N . LEU A 1 83 ? -10.540 -3.039 0.673 1.00 93.38 83 LEU A N 1
ATOM 688 C CA . LEU A 1 83 ? -9.754 -2.221 -0.249 1.00 93.38 83 LEU A CA 1
ATOM 689 C C . LEU A 1 83 ? -10.351 -0.812 -0.324 1.00 93.38 83 LEU A C 1
ATOM 691 O O . LEU A 1 83 ? -11.488 -0.635 -0.750 1.00 93.38 83 LEU A O 1
ATOM 695 N N . LEU A 1 84 ? -9.564 0.194 0.048 1.00 92.12 84 LEU A N 1
ATOM 696 C CA . LEU A 1 84 ? -9.978 1.597 0.045 1.00 92.12 84 LEU A CA 1
ATOM 697 C C . LEU A 1 84 ? -9.512 2.333 -1.211 1.00 92.12 84 LEU A C 1
ATOM 699 O O . LEU A 1 84 ? -10.226 3.188 -1.726 1.00 92.12 84 LEU A O 1
ATOM 703 N N . HIS A 1 85 ? -8.293 2.048 -1.683 1.00 91.94 85 HIS A N 1
ATOM 704 C CA . HIS A 1 85 ? -7.733 2.698 -2.869 1.00 91.94 85 HIS A CA 1
ATOM 705 C C . HIS A 1 85 ? -6.810 1.783 -3.659 1.00 91.94 85 HIS A C 1
ATOM 707 O O . HIS A 1 85 ? -6.050 1.006 -3.084 1.00 91.94 85 HIS A O 1
ATOM 713 N N . LYS A 1 86 ? -6.808 1.969 -4.981 1.00 92.19 86 LYS A N 1
ATOM 714 C CA . LYS A 1 86 ? -5.945 1.263 -5.925 1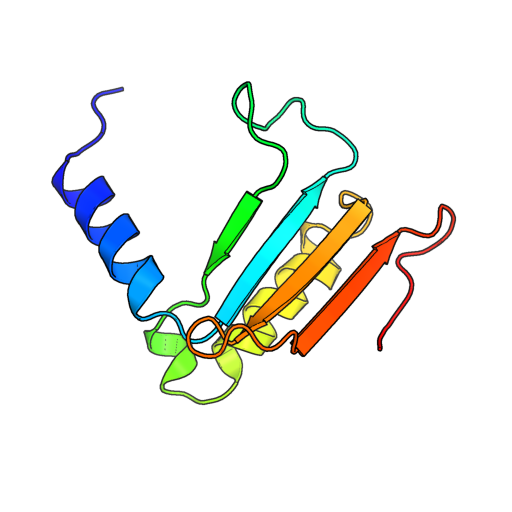.00 92.19 86 LYS A CA 1
ATOM 715 C C . LYS A 1 86 ? -5.341 2.231 -6.942 1.00 92.19 86 LYS A C 1
ATOM 717 O O . LYS A 1 86 ? -6.044 3.077 -7.493 1.00 92.19 86 LYS A O 1
ATOM 722 N N . TRP A 1 87 ? -4.050 2.061 -7.205 1.00 90.38 87 TRP A N 1
ATOM 723 C CA . TRP A 1 87 ? -3.331 2.657 -8.330 1.00 90.38 87 TRP A CA 1
ATOM 724 C C . TRP A 1 87 ? -2.682 1.552 -9.142 1.00 90.38 87 TRP A C 1
ATOM 726 O O . TRP A 1 87 ? -2.092 0.634 -8.570 1.00 90.38 87 TRP A O 1
ATOM 736 N N . VAL A 1 88 ? -2.776 1.665 -10.462 1.00 88.06 88 VAL A N 1
ATOM 737 C CA . VAL A 1 88 ? -2.120 0.763 -11.408 1.00 88.06 88 VAL A CA 1
ATOM 738 C C . VAL A 1 88 ? -1.382 1.618 -12.424 1.00 88.06 88 VAL A C 1
ATOM 740 O O . VAL A 1 88 ? -1.932 2.573 -12.969 1.00 88.06 88 VAL A O 1
ATOM 743 N N . PHE A 1 89 ? -0.119 1.294 -12.657 1.00 80.94 89 PHE A N 1
ATOM 744 C CA . PHE A 1 89 ? 0.654 1.898 -13.726 1.00 80.94 89 PHE A CA 1
ATOM 745 C C . PHE A 1 89 ? 0.230 1.270 -15.056 1.00 80.94 89 PHE A C 1
ATOM 747 O O . PHE A 1 89 ? 0.438 0.076 -15.264 1.00 80.94 89 PHE A O 1
ATOM 754 N N . ASN A 1 90 ? -0.351 2.063 -15.958 1.00 71.56 90 ASN A N 1
ATOM 755 C CA . ASN A 1 90 ? -0.894 1.574 -17.232 1.00 71.56 90 ASN A CA 1
ATOM 756 C C . ASN A 1 90 ? 0.118 1.614 -18.398 1.00 71.56 90 ASN A C 1
ATOM 758 O O . ASN A 1 90 ? -0.261 1.451 -19.553 1.00 71.56 90 ASN A O 1
ATOM 762 N N . GLY A 1 91 ? 1.404 1.855 -18.122 1.00 61.78 91 GLY A N 1
ATOM 763 C CA . GLY A 1 91 ? 2.440 1.980 -19.154 1.00 61.78 91 GLY A CA 1
ATOM 764 C C . GLY A 1 91 ? 2.688 3.411 -19.643 1.00 61.78 91 GLY A C 1
ATOM 765 O O . GLY A 1 91 ? 3.767 3.671 -20.166 1.00 61.78 91 GLY A O 1
ATOM 766 N N . VAL A 1 92 ? 1.752 4.345 -19.426 1.00 60.62 92 VAL A N 1
ATOM 767 C CA . VAL A 1 92 ? 1.838 5.735 -19.922 1.00 60.62 92 VAL A CA 1
ATOM 768 C C . VAL A 1 92 ? 1.688 6.751 -18.785 1.00 60.62 92 VAL A C 1
ATOM 770 O O . VAL A 1 92 ? 2.466 7.699 -18.687 1.00 60.62 92 VAL A O 1
ATOM 773 N N . THR A 1 93 ? 0.737 6.542 -17.878 1.00 56.00 93 THR A N 1
ATOM 774 C CA . THR A 1 93 ? 0.498 7.366 -16.687 1.00 56.00 93 THR A CA 1
ATOM 775 C C . THR A 1 93 ? 0.082 6.494 -15.496 1.00 56.00 93 THR A C 1
ATOM 777 O O . THR A 1 93 ? -0.387 5.367 -15.644 1.00 56.00 93 THR A O 1
ATOM 780 N N . ASP A 1 94 ? 0.287 6.988 -14.273 1.00 54.69 94 ASP A N 1
ATOM 781 C CA . ASP A 1 94 ? -0.286 6.344 -13.086 1.00 54.69 94 ASP A CA 1
ATOM 782 C C . ASP A 1 94 ? -1.807 6.560 -13.130 1.00 54.69 94 ASP A C 1
ATOM 784 O O . ASP A 1 94 ? -2.294 7.668 -12.877 1.00 54.69 94 ASP A O 1
ATOM 788 N N . GLU A 1 95 ? -2.559 5.532 -13.518 1.00 52.75 95 GLU A N 1
ATOM 789 C CA . GLU A 1 95 ? -3.998 5.639 -13.731 1.00 52.75 95 GLU A CA 1
ATOM 790 C C . GLU A 1 95 ? -4.737 5.747 -12.388 1.00 52.75 95 GLU A C 1
ATOM 792 O O . GLU A 1 95 ? -4.373 5.126 -11.380 1.00 52.75 95 GLU A O 1
ATOM 797 N N . LYS A 1 96 ? -5.760 6.609 -12.351 1.00 55.03 96 LYS A N 1
ATOM 798 C CA . LYS A 1 96 ? -6.471 7.014 -11.133 1.00 55.03 96 LYS A CA 1
ATOM 799 C C . LYS A 1 96 ? -7.804 6.274 -10.973 1.00 55.03 96 LYS A C 1
ATOM 801 O O . LYS A 1 96 ? -8.675 6.425 -11.815 1.00 55.03 96 LYS A O 1
ATOM 806 N N . ARG A 1 97 ? -7.959 5.699 -9.771 1.00 46.06 97 ARG A N 1
ATOM 807 C CA . ARG A 1 97 ? -9.182 5.462 -8.970 1.00 46.06 97 ARG A CA 1
ATOM 808 C C . ARG A 1 97 ? -10.260 4.529 -9.538 1.00 46.06 97 ARG A C 1
ATOM 810 O O . ARG A 1 97 ? -10.995 4.896 -10.445 1.00 46.06 97 ARG A O 1
ATOM 817 N N . VAL A 1 98 ? -10.449 3.417 -8.823 1.00 46.84 98 VAL A N 1
ATOM 818 C CA . VAL A 1 98 ? -11.789 2.954 -8.423 1.00 46.84 98 VAL A CA 1
ATOM 819 C C . VAL A 1 98 ? -12.057 3.509 -7.028 1.00 46.84 98 VAL A C 1
ATOM 821 O O . VAL A 1 98 ? -11.080 3.529 -6.235 1.00 46.84 98 VAL A O 1
#